Protein AF-A0A177NQN9-F1 (afdb_monomer_lite)

Radius of gyration: 17.13 Å; chains: 1; bounding box: 38×32×43 Å

InterPro domains:
  IPR011518 Transposase, Rhodopirellula-type [PF07592] (2-87)

pLDDT: mean 90.25, std 11.2, range [35.62, 98.38]

Foldseek 3Di:
DPLDDCDPQCNPVDPVNVVVVVVVCVVPVDDDDDDDDDPPCNVVRPVVVVVVQLVVLCPPPDPPDPVSNQVSQQCRADPNRGDDDDDDDPPPDD

Secondary structure (DSSP, 8-state):
--S---STTT-TT-HHHHHHHHHHHHHHT--PPP-PPPTT-GGGSHHHHHHHHHHHHHTT----SHHHHHHHHHT-EETTEEPP--PPPP----

Organism: NCBI:txid980561

Structure (mmCIF, N/CA/C/O backbone):
data_AF-A0A177NQN9-F1
#
_entry.id   AF-A0A177NQN9-F1
#
loop_
_atom_site.group_PDB
_atom_site.id
_atom_site.type_symbol
_atom_site.label_atom_id
_atom_site.label_alt_id
_atom_site.label_comp_id
_atom_site.label_asym_id
_atom_site.label_entity_id
_atom_site.label_seq_id
_atom_site.pdbx_PDB_ins_code
_atom_site.Cartn_x
_atom_site.Cartn_y
_atom_site.Cartn_z
_atom_site.occupancy
_atom_site.B_iso_or_equiv
_atom_site.auth_seq_id
_atom_site.auth_comp_id
_atom_site.auth_asym_id
_atom_site.auth_atom_id
_atom_site.pdbx_PDB_model_num
ATOM 1 N N . MET A 1 1 ? 4.153 -3.024 -15.198 1.00 83.00 1 MET A N 1
ATOM 2 C CA . MET A 1 1 ? 4.007 -2.484 -13.839 1.00 83.00 1 MET A CA 1
ATOM 3 C C . MET A 1 1 ? 3.761 -0.994 -13.942 1.00 83.00 1 MET A C 1
ATOM 5 O O . MET A 1 1 ? 4.587 -0.283 -14.505 1.00 83.00 1 MET A O 1
ATOM 9 N N . ILE A 1 2 ? 2.599 -0.562 -13.460 1.00 88.06 2 ILE A N 1
ATOM 10 C CA . ILE A 1 2 ? 2.177 0.839 -13.393 1.00 88.06 2 ILE A CA 1
ATOM 11 C C . ILE A 1 2 ? 1.842 1.167 -11.936 1.00 88.06 2 ILE A C 1
ATOM 13 O O . ILE A 1 2 ? 1.477 0.273 -11.177 1.00 88.06 2 ILE A O 1
ATOM 17 N N . ASN A 1 3 ? 1.962 2.438 -11.557 1.00 88.62 3 ASN A N 1
ATOM 18 C CA . ASN A 1 3 ? 1.677 2.957 -10.206 1.00 88.62 3 ASN A CA 1
ATOM 19 C C . ASN A 1 3 ? 2.524 2.332 -9.081 1.00 88.62 3 ASN A C 1
ATOM 21 O O . ASN A 1 3 ? 2.146 2.386 -7.913 1.00 88.62 3 ASN A O 1
ATOM 25 N N . SER A 1 4 ? 3.682 1.765 -9.418 1.00 87.38 4 SER A N 1
ATOM 26 C CA . SER A 1 4 ? 4.682 1.353 -8.433 1.00 87.38 4 SER A CA 1
ATOM 27 C C . SER A 1 4 ? 5.432 2.569 -7.892 1.00 87.38 4 SER A C 1
ATOM 29 O O . SER A 1 4 ? 5.656 3.549 -8.606 1.00 87.38 4 SER A O 1
ATOM 31 N N . ALA A 1 5 ? 5.845 2.495 -6.628 1.00 86.31 5 ALA A N 1
ATOM 32 C CA . ALA A 1 5 ? 6.794 3.450 -6.074 1.00 86.31 5 ALA A CA 1
ATOM 33 C C . ALA A 1 5 ? 8.167 3.306 -6.757 1.00 86.31 5 ALA A C 1
ATOM 35 O O . ALA A 1 5 ? 8.461 2.295 -7.391 1.00 86.31 5 ALA A O 1
ATOM 36 N N . ASN A 1 6 ? 9.014 4.322 -6.604 1.00 88.50 6 ASN A N 1
ATOM 37 C CA . ASN A 1 6 ? 10.400 4.318 -7.082 1.00 88.50 6 ASN A CA 1
ATOM 38 C C . ASN A 1 6 ? 11.366 4.622 -5.921 1.00 88.50 6 ASN A C 1
ATOM 40 O O . ASN A 1 6 ? 12.347 5.345 -6.085 1.00 88.50 6 ASN A O 1
ATOM 44 N N . GLY A 1 7 ? 11.026 4.135 -4.722 1.00 88.00 7 GLY A N 1
ATOM 45 C CA . GLY A 1 7 ? 11.850 4.275 -3.522 1.00 88.00 7 GLY A CA 1
ATOM 46 C C . GLY A 1 7 ? 13.111 3.402 -3.581 1.00 88.00 7 GLY A C 1
ATOM 47 O O . GLY A 1 7 ? 13.263 2.614 -4.515 1.00 88.00 7 GLY A O 1
ATOM 48 N N . PRO A 1 8 ? 14.012 3.500 -2.588 1.00 90.88 8 PRO A N 1
ATOM 49 C CA . PRO A 1 8 ? 15.312 2.824 -2.608 1.00 90.88 8 PRO A CA 1
ATOM 50 C C . PRO A 1 8 ? 15.250 1.317 -2.892 1.00 90.88 8 PRO A C 1
ATOM 52 O O . PRO A 1 8 ? 16.112 0.806 -3.606 1.00 90.88 8 PRO A O 1
ATOM 55 N N . GLU A 1 9 ? 14.214 0.631 -2.395 1.00 90.56 9 GLU A N 1
ATOM 56 C CA . GLU A 1 9 ? 14.046 -0.823 -2.538 1.00 90.56 9 GLU A CA 1
ATOM 57 C C . GLU A 1 9 ? 13.399 -1.272 -3.853 1.00 90.56 9 GLU A C 1
ATOM 59 O O . GLU A 1 9 ? 13.604 -2.404 -4.279 1.00 90.56 9 GLU A O 1
ATOM 64 N N . CYS A 1 10 ? 12.659 -0.395 -4.531 1.00 89.31 10 CYS A N 1
ATOM 65 C CA . CYS A 1 10 ? 11.951 -0.705 -5.779 1.00 89.31 10 CYS A CA 1
ATOM 66 C C . CYS A 1 10 ? 12.371 0.202 -6.943 1.00 89.31 10 CYS A C 1
ATOM 68 O O . CYS A 1 10 ? 11.644 0.378 -7.922 1.00 89.31 10 CYS A O 1
ATOM 70 N N . SER A 1 11 ? 13.557 0.803 -6.833 1.00 89.94 11 SER A N 1
ATOM 71 C CA . SER A 1 11 ? 14.059 1.730 -7.835 1.00 89.94 11 SER A CA 1
ATOM 72 C C . SER A 1 11 ? 14.536 1.014 -9.092 1.00 89.94 11 SER A C 1
ATOM 74 O O . SER A 1 11 ? 15.199 -0.019 -9.015 1.00 89.94 11 SER A O 1
ATOM 76 N N . GLY A 1 12 ? 14.345 1.642 -10.256 1.00 89.00 12 GLY A N 1
ATOM 77 C CA . GLY A 1 12 ? 14.995 1.224 -11.506 1.00 89.00 12 GLY A CA 1
ATOM 78 C C . GLY A 1 12 ? 16.527 1.245 -11.471 1.00 89.00 12 GLY A C 1
ATOM 79 O O . GLY A 1 12 ? 17.168 0.729 -12.376 1.00 89.00 12 GLY A O 1
ATOM 80 N N . ARG A 1 13 ? 17.133 1.823 -10.429 1.00 90.62 13 ARG A N 1
ATOM 81 C CA . ARG A 1 13 ? 18.586 1.787 -10.205 1.00 90.62 13 ARG A CA 1
ATOM 82 C C . ARG A 1 13 ? 19.031 0.630 -9.304 1.00 90.62 13 ARG A C 1
ATOM 84 O O . ARG A 1 13 ? 20.230 0.415 -9.162 1.00 90.62 13 ARG A O 1
ATOM 91 N N . ARG A 1 14 ? 18.104 -0.097 -8.669 1.00 94.38 14 ARG A N 1
ATOM 92 C CA . ARG A 1 14 ? 18.421 -1.207 -7.763 1.00 94.38 14 ARG A CA 1
ATOM 93 C C . ARG A 1 14 ? 18.450 -2.522 -8.537 1.00 94.38 14 ARG A C 1
ATOM 95 O O . ARG A 1 14 ? 17.411 -3.068 -8.895 1.00 94.38 14 ARG A O 1
ATOM 102 N N . THR A 1 15 ? 19.645 -3.072 -8.734 1.00 95.62 15 THR A N 1
ATOM 103 C CA . THR A 1 15 ? 19.855 -4.303 -9.514 1.00 95.62 15 THR A CA 1
ATOM 104 C C . THR A 1 15 ? 19.063 -5.490 -8.973 1.00 95.62 15 THR A C 1
ATOM 106 O O . THR A 1 15 ? 18.415 -6.184 -9.747 1.00 95.62 15 THR A O 1
ATOM 109 N N . GLN A 1 16 ? 19.030 -5.694 -7.651 1.00 95.44 16 GLN A N 1
ATOM 110 C CA . GLN A 1 16 ? 18.236 -6.778 -7.057 1.00 95.44 16 GLN A CA 1
ATOM 111 C C . GLN A 1 16 ? 16.732 -6.626 -7.335 1.00 95.44 16 GLN A C 1
ATOM 113 O O . GLN A 1 16 ? 16.025 -7.619 -7.492 1.00 95.44 16 GLN A O 1
ATOM 118 N N . TYR A 1 17 ? 16.220 -5.392 -7.386 1.00 93.75 17 TYR A N 1
ATOM 119 C CA . TYR A 1 17 ? 14.823 -5.148 -7.735 1.00 93.75 17 TYR A CA 1
ATOM 120 C C . TYR A 1 17 ? 14.557 -5.493 -9.195 1.00 93.75 17 TYR A C 1
ATOM 122 O O . TYR A 1 17 ? 13.543 -6.117 -9.455 1.00 93.75 17 TYR A O 1
ATOM 130 N N . LEU A 1 18 ? 15.456 -5.143 -10.121 1.00 94.75 18 LEU A N 1
ATOM 131 C CA . LEU A 1 18 ? 15.317 -5.463 -11.546 1.00 94.75 18 LEU A CA 1
ATOM 132 C C . LEU A 1 18 ? 15.546 -6.945 -11.872 1.00 94.75 18 LEU A C 1
ATOM 134 O O . LEU A 1 18 ? 14.923 -7.463 -12.793 1.00 94.75 18 LEU A O 1
ATOM 138 N N . HIS A 1 19 ? 16.391 -7.639 -11.111 1.00 96.56 19 HIS A N 1
ATOM 139 C CA . HIS A 1 19 ? 16.662 -9.063 -11.311 1.00 96.56 19 HIS A CA 1
ATOM 140 C C . HIS A 1 19 ? 15.400 -9.919 -11.132 1.00 96.56 19 HIS A C 1
ATOM 142 O O . HIS A 1 19 ? 15.107 -10.778 -11.955 1.00 96.56 19 HIS A O 1
ATOM 148 N N . ARG A 1 20 ? 14.611 -9.654 -10.085 1.00 95.44 20 ARG A N 1
ATOM 149 C CA . ARG A 1 20 ? 13.389 -10.412 -9.757 1.00 95.44 20 ARG A CA 1
ATOM 150 C C . ARG A 1 20 ? 12.324 -10.421 -10.880 1.00 95.44 20 ARG A C 1
ATOM 152 O O . ARG A 1 20 ? 11.845 -11.501 -11.211 1.00 95.44 20 ARG A O 1
ATOM 159 N N . PRO A 1 21 ? 11.923 -9.285 -11.493 1.00 94.75 21 PRO A N 1
ATOM 160 C CA . PRO A 1 21 ? 10.993 -9.275 -12.615 1.00 94.75 21 PRO A CA 1
ATOM 161 C C . PRO A 1 21 ? 11.602 -9.865 -13.888 1.00 94.75 21 PRO A C 1
ATOM 163 O O . PRO A 1 21 ? 10.854 -10.467 -14.646 1.00 94.75 21 PRO A O 1
ATOM 166 N N . VAL A 1 22 ? 12.915 -9.745 -14.124 1.00 96.56 22 VAL A N 1
ATOM 167 C CA . VAL A 1 22 ? 13.570 -10.437 -15.253 1.00 96.56 22 VAL A CA 1
ATOM 168 C C . VAL A 1 22 ? 13.458 -11.949 -15.080 1.00 96.56 22 VAL A C 1
ATOM 170 O O . VAL A 1 22 ? 12.907 -12.619 -15.942 1.00 96.56 22 VAL A O 1
ATOM 173 N N . GLU A 1 23 ? 13.852 -12.473 -13.921 1.00 98.00 23 GLU A N 1
ATOM 174 C CA . GLU A 1 23 ? 13.736 -13.900 -13.614 1.00 98.00 23 GLU A CA 1
ATOM 175 C C . GLU A 1 23 ? 12.279 -14.392 -13.710 1.00 98.00 23 GLU A C 1
ATOM 177 O O . GLU A 1 23 ? 12.005 -15.483 -14.210 1.00 98.00 23 GLU A O 1
ATOM 182 N N . PHE A 1 24 ? 11.317 -13.583 -13.258 1.00 97.06 24 PHE A N 1
ATOM 183 C CA . PHE A 1 24 ? 9.895 -13.888 -13.410 1.00 97.06 24 PHE A CA 1
ATOM 184 C C . PHE A 1 24 ? 9.453 -13.900 -14.882 1.00 97.06 24 PHE A C 1
ATOM 186 O O . PHE A 1 24 ? 8.700 -14.789 -15.281 1.00 97.06 24 PHE A O 1
ATOM 193 N N . ALA A 1 25 ? 9.910 -12.942 -15.693 1.00 97.81 25 ALA A N 1
ATOM 194 C CA . ALA A 1 25 ? 9.630 -12.891 -17.126 1.00 97.81 25 ALA A CA 1
ATOM 195 C C . ALA A 1 25 ? 10.188 -14.129 -17.840 1.00 97.81 25 ALA A C 1
ATOM 197 O O . ALA A 1 25 ? 9.454 -14.769 -18.588 1.00 97.81 25 ALA A O 1
ATOM 198 N N . ASP A 1 26 ? 11.424 -14.525 -17.532 1.00 98.12 26 ASP A N 1
ATOM 199 C CA . ASP A 1 26 ? 12.075 -15.703 -18.114 1.00 98.12 26 ASP A CA 1
ATOM 200 C C . ASP A 1 26 ? 11.319 -16.996 -17.776 1.00 98.12 26 ASP A C 1
ATOM 202 O O . ASP A 1 26 ? 11.078 -17.830 -18.647 1.00 98.12 26 ASP A O 1
ATOM 206 N N . LYS A 1 27 ? 10.878 -17.149 -16.520 1.00 98.38 27 LYS A N 1
ATOM 207 C CA . LYS A 1 27 ? 10.124 -18.334 -16.072 1.00 98.38 27 LYS A CA 1
ATOM 208 C C . LYS A 1 27 ? 8.726 -18.433 -16.677 1.00 98.38 27 LYS A C 1
ATOM 210 O O . LYS A 1 27 ? 8.206 -19.534 -16.826 1.00 98.38 27 LYS A O 1
ATOM 215 N N . THR A 1 28 ? 8.088 -17.299 -16.956 1.00 98.12 28 THR A N 1
ATOM 216 C CA . THR A 1 28 ? 6.675 -17.251 -17.372 1.00 98.12 28 THR A CA 1
ATOM 217 C C . THR A 1 28 ? 6.483 -16.979 -18.861 1.00 98.12 28 THR A C 1
ATOM 219 O O . THR A 1 28 ? 5.378 -17.148 -19.371 1.00 98.12 28 THR A O 1
ATOM 222 N N . GLY A 1 29 ? 7.527 -16.527 -19.561 1.00 97.88 29 GLY A N 1
ATOM 223 C CA . GLY A 1 29 ? 7.443 -16.022 -20.932 1.00 97.88 29 GLY A CA 1
ATOM 224 C C . GLY A 1 29 ? 6.685 -14.693 -21.061 1.00 97.88 2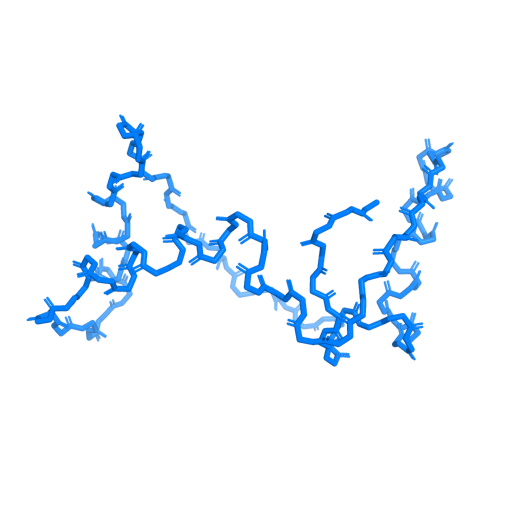9 GLY A C 1
ATOM 225 O O . GLY A 1 29 ? 6.372 -14.271 -22.175 1.00 97.88 29 GLY A O 1
ATOM 226 N N . LEU A 1 30 ? 6.347 -14.028 -19.948 1.00 97.56 30 LEU A N 1
ATOM 227 C CA . LEU A 1 30 ? 5.579 -12.783 -19.962 1.00 97.56 30 LEU A CA 1
ATOM 228 C C . LEU A 1 30 ? 6.467 -11.569 -20.240 1.00 97.56 30 LEU A C 1
ATOM 230 O O . LEU A 1 30 ? 7.539 -11.403 -19.665 1.00 97.56 30 LEU A O 1
ATOM 234 N N . ILE A 1 31 ? 5.955 -10.635 -21.042 1.00 97.25 31 ILE A N 1
ATOM 235 C CA . ILE A 1 31 ? 6.612 -9.345 -21.270 1.00 97.25 31 ILE A CA 1
ATOM 236 C C . ILE A 1 31 ? 6.229 -8.373 -20.151 1.00 97.25 31 ILE A C 1
ATOM 238 O O . ILE A 1 31 ? 5.081 -7.930 -20.051 1.00 97.25 31 ILE A O 1
ATOM 242 N N . ILE A 1 32 ? 7.212 -7.968 -19.346 1.00 95.06 32 ILE A N 1
ATOM 243 C CA . ILE A 1 32 ? 7.028 -6.981 -18.278 1.00 95.06 32 ILE A CA 1
ATOM 244 C C . ILE A 1 32 ? 7.508 -5.611 -18.752 1.00 95.06 32 ILE A C 1
ATOM 246 O O . ILE A 1 32 ? 8.677 -5.411 -19.064 1.00 95.06 32 ILE A O 1
ATOM 250 N N . ARG A 1 33 ? 6.604 -4.627 -18.755 1.00 94.44 33 ARG A N 1
ATOM 251 C CA . ARG A 1 33 ? 6.932 -3.220 -19.034 1.00 94.44 33 ARG A CA 1
ATOM 252 C C . ARG A 1 33 ? 6.950 -2.421 -17.741 1.00 94.44 33 ARG A C 1
ATOM 254 O O . ARG A 1 33 ? 5.926 -2.365 -17.060 1.00 94.44 33 ARG A O 1
ATOM 261 N N . LEU A 1 34 ? 8.077 -1.808 -17.396 1.00 91.50 34 LEU A N 1
ATOM 262 C CA . LEU A 1 34 ? 8.192 -0.908 -16.245 1.00 91.50 34 LEU A CA 1
ATOM 263 C C . LEU A 1 34 ? 7.916 0.530 -16.695 1.00 91.50 34 LEU A C 1
ATOM 265 O O . LEU A 1 34 ? 8.547 1.011 -17.632 1.00 91.50 34 LEU A O 1
ATOM 269 N N . VAL A 1 35 ? 6.968 1.205 -16.043 1.00 91.00 35 VAL A N 1
ATOM 270 C CA . VAL A 1 35 ? 6.623 2.604 -16.335 1.00 91.00 35 VAL A CA 1
ATOM 271 C C . VAL A 1 35 ? 7.012 3.465 -15.140 1.00 91.00 35 VAL A C 1
ATOM 273 O O . VAL A 1 35 ? 6.496 3.265 -14.040 1.00 91.00 35 VAL A O 1
ATOM 276 N N . TYR A 1 36 ? 7.917 4.421 -15.360 1.00 87.19 36 TYR A N 1
ATOM 277 C CA . TYR A 1 36 ? 8.388 5.344 -14.329 1.00 87.19 36 TYR A CA 1
ATOM 278 C C . TYR A 1 36 ? 7.656 6.676 -14.418 1.00 87.19 36 TYR A C 1
ATOM 280 O O . TYR A 1 36 ? 7.615 7.307 -15.473 1.00 87.19 36 TYR A O 1
ATOM 288 N N . TYR A 1 37 ? 7.125 7.121 -13.283 1.00 87.62 37 TYR A N 1
ATOM 289 C CA . TYR A 1 37 ? 6.629 8.482 -13.133 1.00 87.62 37 TYR A CA 1
ATOM 290 C C . TYR A 1 37 ? 7.747 9.415 -12.649 1.00 87.62 37 TYR A C 1
ATOM 292 O O . TYR A 1 37 ? 8.674 8.954 -11.971 1.00 87.62 37 TYR A O 1
ATOM 300 N N . PRO A 1 38 ? 7.667 10.724 -12.952 1.00 88.19 38 PRO A N 1
ATOM 301 C CA . PRO A 1 38 ? 8.575 11.717 -12.391 1.00 88.19 38 PRO A CA 1
ATOM 302 C C . PRO A 1 38 ? 8.596 11.700 -10.850 1.00 88.19 38 PRO A C 1
ATOM 304 O O . PRO A 1 38 ? 7.659 11.205 -10.216 1.00 88.19 38 PRO A O 1
ATOM 307 N N . PRO A 1 39 ? 9.634 12.272 -10.214 1.00 86.31 39 PRO A N 1
ATOM 308 C CA . PRO A 1 39 ? 9.659 12.460 -8.766 1.00 86.31 39 PRO A CA 1
ATOM 309 C C . PRO A 1 39 ? 8.399 13.171 -8.240 1.00 86.31 39 PRO A C 1
ATOM 311 O O . PRO A 1 39 ? 7.790 13.978 -8.941 1.00 86.31 39 PRO A O 1
ATOM 314 N N . TYR A 1 40 ? 8.019 12.885 -6.989 1.00 84.81 40 TYR A N 1
ATOM 315 C CA . TYR A 1 40 ? 6.859 13.484 -6.300 1.00 84.81 40 TYR A CA 1
ATOM 316 C C . TYR A 1 40 ? 5.484 13.201 -6.939 1.00 84.81 40 TYR A C 1
ATOM 318 O O . TYR A 1 40 ? 4.523 13.948 -6.741 1.00 84.81 40 TYR A O 1
ATOM 326 N N . HIS A 1 41 ? 5.361 12.095 -7.678 1.00 88.06 41 HIS A N 1
ATOM 327 C CA . HIS A 1 41 ? 4.110 11.702 -8.333 1.00 88.06 41 HIS A CA 1
ATOM 328 C C . HIS A 1 41 ? 3.214 10.772 -7.493 1.00 88.06 41 HIS A C 1
ATOM 330 O O . HIS A 1 41 ? 2.088 10.483 -7.895 1.00 88.06 41 HIS A O 1
ATOM 336 N N . SER A 1 42 ? 3.671 10.319 -6.318 1.00 84.94 42 SER A N 1
ATOM 337 C CA . SER A 1 42 ? 2.928 9.370 -5.472 1.00 84.94 42 SER A CA 1
ATOM 338 C C . SER A 1 42 ? 1.535 9.871 -5.093 1.00 84.94 42 SER A C 1
ATOM 340 O O . SER A 1 42 ? 0.602 9.082 -5.115 1.00 84.94 42 SER A O 1
ATOM 342 N N . LYS A 1 43 ? 1.348 11.183 -4.882 1.00 86.50 43 LYS A N 1
ATOM 343 C CA . LYS A 1 43 ? 0.044 11.794 -4.544 1.00 86.50 43 LYS A CA 1
ATOM 344 C C . LYS A 1 43 ? -1.089 11.502 -5.540 1.00 86.50 43 LYS A C 1
ATOM 346 O O . LYS A 1 43 ? -2.260 11.652 -5.197 1.00 86.50 43 LYS A O 1
ATOM 351 N N . TYR A 1 44 ? -0.758 11.132 -6.778 1.00 88.50 44 TYR A N 1
ATOM 352 C CA . TYR A 1 44 ? -1.741 10.768 -7.800 1.00 88.50 44 TYR A CA 1
ATOM 353 C C . TYR A 1 44 ? -2.080 9.274 -7.797 1.00 88.50 44 TYR A C 1
ATOM 355 O O . TYR A 1 44 ? -3.068 8.871 -8.412 1.00 88.50 44 TYR A O 1
ATOM 363 N N . ASN A 1 45 ? -1.308 8.447 -7.090 1.00 91.50 45 ASN A N 1
ATOM 364 C CA . ASN A 1 45 ? -1.602 7.036 -6.933 1.00 91.50 45 ASN A CA 1
ATOM 365 C C . ASN A 1 45 ? -2.860 6.866 -6.074 1.00 91.50 45 ASN A C 1
ATOM 367 O O . ASN A 1 45 ? -2.961 7.380 -4.961 1.00 91.50 45 ASN A O 1
ATO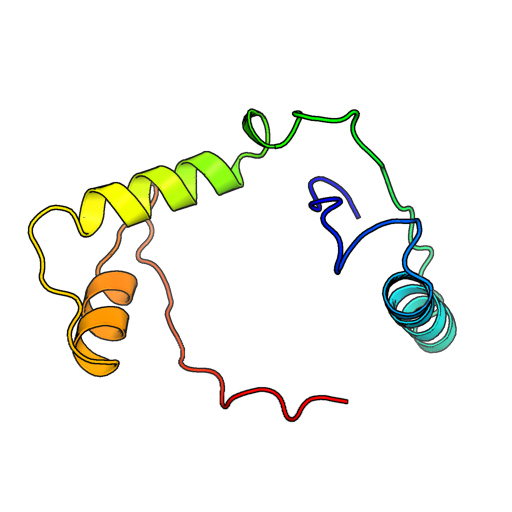M 371 N N . ALA A 1 46 ? -3.844 6.132 -6.593 1.00 91.75 46 ALA A N 1
ATOM 372 C CA . ALA A 1 46 ? -5.115 5.930 -5.909 1.00 91.75 46 ALA A CA 1
ATOM 373 C C . ALA A 1 46 ? -4.947 5.250 -4.540 1.00 91.75 46 ALA A C 1
ATOM 375 O O . ALA A 1 46 ? -5.771 5.484 -3.653 1.00 91.75 46 ALA A O 1
ATOM 376 N N . ILE A 1 47 ? -3.880 4.459 -4.361 1.00 92.62 47 ILE A N 1
ATOM 377 C CA . ILE A 1 47 ? -3.584 3.780 -3.097 1.00 92.62 47 ILE A CA 1
ATOM 378 C C . ILE A 1 47 ? -3.321 4.762 -1.947 1.00 92.62 47 ILE A C 1
ATOM 380 O O . ILE A 1 47 ? -3.708 4.478 -0.821 1.00 92.62 47 ILE A O 1
ATOM 384 N N . GLU A 1 48 ? -2.782 5.956 -2.217 1.00 94.25 48 GLU A N 1
ATOM 385 C CA . GLU A 1 48 ? -2.537 6.958 -1.168 1.00 94.25 48 GLU A CA 1
ATOM 386 C C . GLU A 1 48 ? -3.838 7.381 -0.474 1.00 94.25 48 GLU A C 1
ATOM 388 O O . GLU A 1 48 ? -3.856 7.676 0.717 1.00 94.25 48 GLU A O 1
ATOM 393 N N . ARG A 1 49 ? -4.969 7.355 -1.194 1.00 94.94 49 ARG A N 1
ATOM 394 C CA . ARG A 1 49 ? -6.283 7.662 -0.609 1.00 94.94 49 ARG A CA 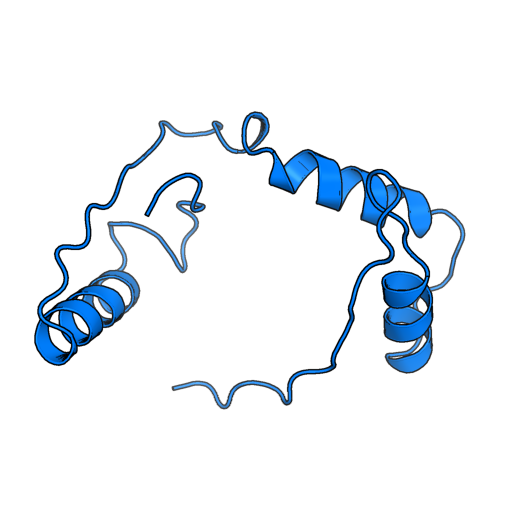1
ATOM 395 C C . ARG A 1 49 ? -6.736 6.564 0.347 1.00 94.94 49 ARG A C 1
ATOM 397 O O . ARG A 1 49 ? -7.335 6.877 1.372 1.00 94.94 49 ARG A O 1
ATOM 404 N N . PHE A 1 50 ? -6.465 5.304 -0.001 1.00 94.94 50 PHE A N 1
ATOM 405 C CA . PHE A 1 50 ? -6.743 4.165 0.870 1.00 94.94 50 PHE A CA 1
ATOM 406 C C . PHE A 1 50 ? -5.9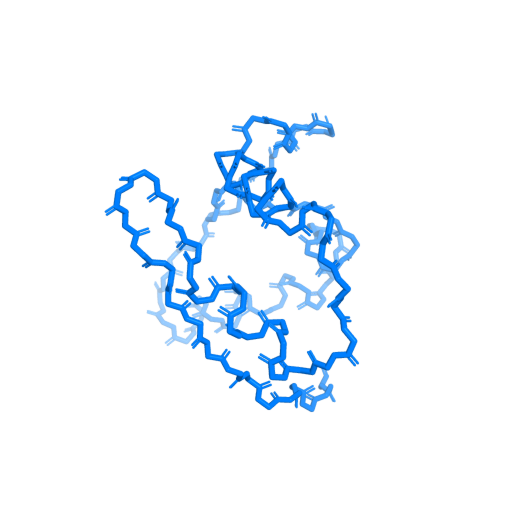36 4.294 2.163 1.00 94.94 50 PHE A C 1
ATOM 408 O O . PHE A 1 50 ? -6.519 4.228 3.243 1.00 94.94 50 PHE A O 1
ATOM 415 N N . TRP A 1 51 ? -4.632 4.571 2.050 1.00 93.88 51 TRP A N 1
ATOM 416 C CA . TRP A 1 51 ? -3.755 4.751 3.207 1.00 93.88 51 TRP A CA 1
ATOM 417 C C . TRP A 1 51 ? -4.173 5.924 4.088 1.00 93.88 51 TRP A C 1
ATOM 419 O O . TRP A 1 51 ? -4.309 5.738 5.292 1.00 93.88 51 TRP A O 1
ATOM 429 N N . ALA A 1 52 ? -4.496 7.080 3.505 1.00 94.75 52 ALA A N 1
ATOM 430 C CA . ALA A 1 52 ? -5.004 8.223 4.263 1.00 94.75 52 ALA A CA 1
ATOM 431 C C . ALA A 1 52 ? -6.326 7.907 4.993 1.00 94.75 52 ALA A C 1
ATOM 433 O O . ALA A 1 52 ? -6.560 8.360 6.114 1.00 94.75 52 ALA A O 1
ATOM 434 N N . GLY A 1 53 ? -7.209 7.117 4.370 1.00 95.25 53 GLY A N 1
ATOM 435 C CA . GLY A 1 53 ? -8.436 6.643 5.009 1.00 95.25 53 GLY A CA 1
ATOM 436 C C . GLY A 1 53 ? -8.161 5.695 6.178 1.00 95.25 53 GLY A C 1
ATOM 437 O O . GLY A 1 53 ? -8.771 5.845 7.238 1.00 95.25 53 GLY A O 1
ATOM 438 N N . LEU A 1 54 ? -7.232 4.754 5.996 1.00 94.88 54 LEU A N 1
ATOM 439 C CA . LEU A 1 54 ? -6.830 3.799 7.025 1.00 94.88 54 LEU A CA 1
ATOM 440 C C . LEU A 1 54 ? -6.175 4.512 8.214 1.00 94.88 54 LEU A C 1
ATOM 442 O O . LEU A 1 54 ? -6.590 4.291 9.349 1.00 94.88 54 LEU A O 1
ATOM 446 N N . GLU A 1 55 ? -5.240 5.427 7.956 1.00 93.75 5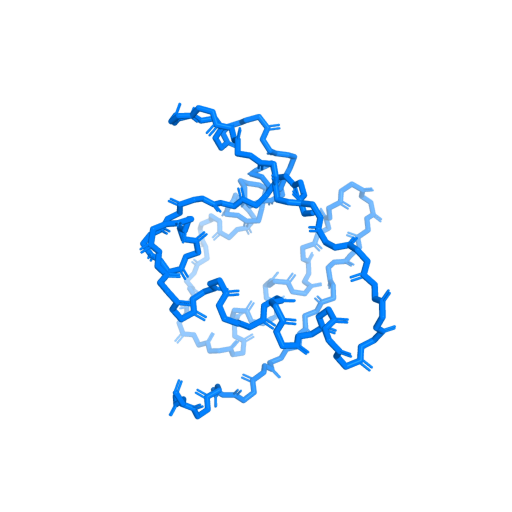5 GLU A N 1
ATOM 447 C CA . GLU A 1 55 ? -4.595 6.271 8.968 1.00 93.75 55 GLU A CA 1
ATOM 448 C C . GLU A 1 55 ? -5.643 7.037 9.787 1.00 93.75 55 GLU A C 1
ATOM 450 O O . GLU A 1 55 ? -5.669 6.968 11.017 1.00 93.75 55 GLU A O 1
ATOM 455 N N . LYS A 1 56 ? -6.601 7.683 9.110 1.00 94.19 56 LYS A N 1
ATOM 456 C CA . LYS A 1 56 ? -7.695 8.395 9.778 1.00 94.19 56 LYS A CA 1
ATOM 457 C C . LYS A 1 56 ? -8.588 7.468 10.611 1.00 94.19 56 LYS A C 1
ATOM 459 O O . LYS A 1 56 ? -9.122 7.906 11.626 1.00 94.19 56 LYS A O 1
ATOM 464 N N . SER A 1 57 ? -8.761 6.205 10.222 1.00 92.25 57 SER A N 1
ATOM 465 C CA . SER A 1 57 ? -9.570 5.234 10.979 1.00 92.25 57 SER A CA 1
ATOM 466 C C . SER A 1 57 ? -8.947 4.824 12.323 1.00 92.25 57 SER A C 1
ATOM 468 O O . SER A 1 57 ? -9.640 4.322 13.217 1.00 92.25 57 SER A O 1
ATOM 470 N N . TRP A 1 58 ? -7.640 5.038 12.475 1.00 91.50 58 TRP A N 1
ATOM 471 C CA . TRP A 1 58 ? -6.894 4.734 13.694 1.00 91.50 58 TRP A CA 1
ATOM 472 C C . TRP A 1 58 ? -6.740 5.940 14.616 1.00 91.50 58 TRP A C 1
ATOM 474 O O . TRP A 1 58 ? -6.308 5.775 15.753 1.00 91.50 58 TRP A O 1
ATOM 484 N N . ASN A 1 59 ? -7.116 7.139 14.167 1.00 90.62 59 ASN A N 1
ATOM 485 C CA . ASN A 1 59 ? -6.954 8.353 14.957 1.00 90.62 59 ASN A CA 1
ATOM 486 C C . ASN A 1 59 ? -7.664 8.225 16.317 1.00 90.62 59 ASN A C 1
ATOM 488 O O . ASN A 1 59 ? -8.862 7.946 16.379 1.00 90.62 59 ASN A O 1
ATOM 492 N N . GLY A 1 60 ? -6.905 8.421 17.398 1.00 87.81 60 GLY A N 1
ATOM 493 C CA . GLY A 1 60 ? -7.378 8.283 18.780 1.00 87.81 60 GLY A CA 1
ATOM 494 C C . GLY A 1 60 ? -7.310 6.869 19.370 1.00 87.81 60 GLY A C 1
ATOM 495 O O . GLY A 1 60 ? -7.708 6.688 20.517 1.00 87.81 60 GLY A O 1
ATOM 496 N N . TYR A 1 61 ? -6.796 5.879 18.636 1.00 90.06 61 TYR A N 1
ATOM 497 C CA . TYR A 1 61 ? -6.566 4.528 19.149 1.00 90.06 61 TYR A CA 1
ATOM 498 C C . TYR A 1 61 ? -5.092 4.310 19.470 1.00 90.06 61 TYR A C 1
ATOM 500 O O . TYR A 1 61 ? -4.211 4.686 18.697 1.00 90.06 61 TYR A O 1
ATOM 508 N N . LEU A 1 62 ? -4.830 3.651 20.596 1.00 94.06 62 LEU A N 1
ATOM 509 C CA . LEU A 1 62 ? -3.507 3.133 20.904 1.00 94.06 62 LEU A CA 1
ATOM 510 C C . LEU A 1 62 ? -3.319 1.803 20.162 1.00 94.06 62 LEU A C 1
ATOM 512 O O . LEU A 1 62 ? -4.092 0.870 20.355 1.00 94.06 62 LEU A O 1
ATOM 516 N N . LEU A 1 63 ? -2.319 1.738 19.285 1.00 93.88 63 LEU A N 1
ATOM 517 C CA . LEU A 1 63 ? -1.946 0.537 18.533 1.00 93.88 63 LEU A CA 1
ATOM 518 C C . LEU A 1 63 ? -0.787 -0.172 19.251 1.00 93.88 63 LEU A C 1
ATOM 520 O O . LEU A 1 63 ? 0.357 -0.111 18.813 1.00 93.88 63 LEU A O 1
ATOM 524 N N . ASP A 1 64 ? -1.082 -0.772 20.400 1.00 95.50 64 ASP A N 1
ATOM 525 C CA . ASP A 1 64 ? -0.104 -1.333 21.345 1.00 95.50 64 ASP A CA 1
ATOM 526 C C . ASP A 1 64 ? 0.223 -2.817 21.142 1.00 95.50 64 ASP A C 1
ATOM 528 O O . ASP A 1 64 ? 1.199 -3.313 21.704 1.00 95.50 64 ASP A O 1
ATOM 532 N N . SER A 1 65 ? -0.572 -3.533 20.351 1.00 95.00 65 SER A N 1
ATOM 533 C CA . SER A 1 65 ? -0.373 -4.956 20.094 1.00 95.00 65 S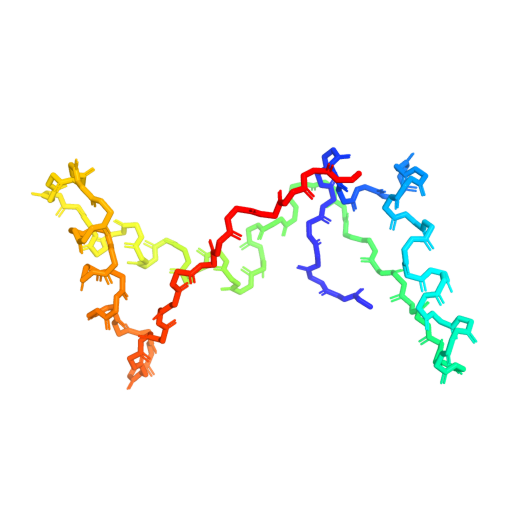ER A CA 1
ATOM 534 C C . SER A 1 65 ? -0.693 -5.331 18.650 1.00 95.00 65 SER A C 1
ATOM 536 O O . SER A 1 65 ? -1.469 -4.658 17.965 1.00 95.00 65 SER A O 1
ATOM 538 N N . GLU A 1 66 ? -0.108 -6.438 18.192 1.00 93.44 66 GLU A N 1
ATOM 539 C CA . GLU A 1 66 ? -0.398 -7.029 16.882 1.00 93.44 66 GLU A CA 1
ATOM 540 C C . GLU A 1 66 ? -1.893 -7.335 16.726 1.00 93.44 66 GLU A C 1
ATOM 542 O O . GLU A 1 66 ? -2.498 -6.976 15.716 1.00 93.44 66 GLU A O 1
ATOM 547 N N . GLU A 1 67 ? -2.514 -7.917 17.757 1.00 93.69 67 GLU A N 1
ATOM 548 C CA . GLU A 1 67 ? -3.951 -8.194 17.777 1.00 93.69 67 GLU A CA 1
ATOM 549 C C . GLU A 1 67 ? -4.766 -6.905 17.621 1.00 93.69 67 GLU A C 1
ATOM 551 O O . GLU A 1 67 ? -5.690 -6.853 16.801 1.00 93.69 67 GLU A O 1
ATOM 556 N N . THR A 1 68 ? -4.400 -5.844 18.353 1.00 93.94 68 THR A N 1
ATOM 557 C CA . THR A 1 68 ? -5.046 -4.534 18.233 1.00 93.94 68 THR A CA 1
ATOM 558 C C . THR A 1 68 ? -4.947 -4.044 16.788 1.00 93.94 68 THR A C 1
ATOM 560 O O . THR A 1 68 ? -5.971 -3.740 16.177 1.00 93.94 68 THR A O 1
ATOM 563 N N . VAL A 1 69 ? -3.752 -4.024 16.192 1.00 94.19 69 VAL A N 1
ATOM 564 C CA . VAL A 1 69 ? -3.544 -3.557 14.810 1.00 94.19 69 VAL A CA 1
ATOM 565 C C . VAL A 1 69 ? -4.374 -4.366 13.812 1.00 94.19 69 VAL A C 1
ATOM 567 O O . VAL A 1 69 ? -5.095 -3.785 13.000 1.00 94.19 69 VAL A O 1
ATOM 570 N N . LEU A 1 70 ? -4.340 -5.695 13.903 1.00 94.50 70 LEU A N 1
ATOM 571 C CA . LEU A 1 70 ? -5.094 -6.595 13.030 1.00 94.50 70 LEU A CA 1
ATOM 572 C C . LEU A 1 70 ? -6.598 -6.385 13.119 1.00 94.50 70 LEU A C 1
ATOM 574 O O . LEU A 1 70 ? -7.291 -6.282 12.101 1.00 94.50 70 LEU A O 1
ATOM 578 N N . LYS A 1 71 ? -7.120 -6.293 14.341 1.00 92.94 71 LYS A N 1
ATOM 579 C CA . LYS A 1 71 ? -8.541 -6.069 14.586 1.00 92.94 71 LYS A CA 1
ATOM 580 C C . LYS A 1 71 ? -8.974 -4.692 14.091 1.00 92.94 71 LYS A C 1
ATOM 582 O O . LYS A 1 71 ? -10.064 -4.547 13.544 1.00 92.94 71 LYS A O 1
ATOM 587 N N . ARG A 1 72 ? -8.140 -3.662 14.243 1.00 93.38 72 ARG A N 1
ATOM 588 C CA . ARG A 1 72 ? -8.438 -2.319 13.720 1.00 93.38 72 ARG A CA 1
ATOM 589 C C . ARG A 1 72 ? -8.414 -2.297 12.194 1.00 93.38 72 ARG A C 1
ATOM 591 O O . ARG A 1 72 ? -9.355 -1.794 11.589 1.00 93.38 72 ARG A O 1
ATOM 598 N N . ALA A 1 73 ? -7.386 -2.873 11.579 1.00 94.75 73 ALA A N 1
ATOM 599 C CA . ALA A 1 73 ? -7.248 -2.932 10.129 1.00 94.75 73 ALA A CA 1
ATOM 600 C C . ALA A 1 73 ? -8.383 -3.739 9.470 1.00 94.75 73 ALA A C 1
ATOM 602 O O . ALA A 1 73 ? -8.922 -3.303 8.460 1.00 94.75 73 ALA A O 1
ATOM 603 N N . SER A 1 74 ? -8.804 -4.866 10.055 1.00 95.06 74 SER A N 1
ATOM 604 C CA . SER A 1 74 ? -9.887 -5.711 9.512 1.00 95.06 74 SER A CA 1
ATOM 605 C C . SER A 1 74 ? -11.285 -5.100 9.630 1.00 95.06 74 SER A C 1
ATOM 607 O O . SER A 1 74 ? -12.180 -5.464 8.871 1.00 95.06 74 SER A O 1
ATOM 609 N N . ASN A 1 75 ? -11.489 -4.150 10.543 1.00 94.25 75 ASN A N 1
ATOM 610 C CA . ASN A 1 75 ? -12.742 -3.396 10.654 1.00 94.25 75 ASN A CA 1
ATOM 611 C C . ASN A 1 75 ? -12.793 -2.175 9.723 1.00 94.25 75 ASN A C 1
ATOM 613 O O . ASN A 1 75 ? -13.824 -1.505 9.642 1.00 94.25 75 ASN A O 1
ATOM 617 N N . PHE A 1 76 ? -11.699 -1.851 9.031 1.00 96.31 76 PHE A N 1
ATOM 618 C CA . PHE A 1 76 ? -11.678 -0.733 8.100 1.00 96.31 76 PHE A CA 1
ATOM 619 C C . PHE A 1 76 ? -12.546 -1.035 6.873 1.00 96.31 76 PHE A C 1
ATOM 621 O O . PHE A 1 76 ? -12.385 -2.064 6.219 1.00 96.31 76 PHE A O 1
ATOM 628 N N . ILE A 1 77 ? -13.455 -0.116 6.540 1.00 96.25 77 ILE A N 1
ATOM 629 C CA . ILE A 1 77 ? -14.297 -0.197 5.344 1.00 96.25 77 ILE A CA 1
ATOM 630 C C . ILE A 1 77 ? -13.825 0.860 4.354 1.00 96.25 77 ILE A C 1
ATOM 632 O O . ILE A 1 77 ? -13.934 2.063 4.596 1.00 96.25 77 ILE A O 1
ATOM 636 N N . TRP A 1 78 ? -13.347 0.410 3.200 1.00 96.44 78 TRP A N 1
ATOM 637 C CA . TRP A 1 78 ? -12.952 1.272 2.101 1.00 96.44 78 TRP A CA 1
ATOM 638 C C . TRP A 1 78 ? -13.986 1.220 0.983 1.00 96.44 78 TRP A C 1
ATOM 640 O O . TRP A 1 78 ? -14.204 0.175 0.377 1.00 96.44 78 TRP A O 1
ATOM 650 N N . LYS A 1 79 ? -14.622 2.360 0.683 1.00 95.00 79 LYS A N 1
ATOM 651 C CA . LYS A 1 79 ? -15.630 2.478 -0.392 1.00 95.00 79 LYS A CA 1
ATOM 652 C C . LYS A 1 79 ? -16.720 1.387 -0.336 1.00 95.00 79 LYS A C 1
ATOM 654 O O . LYS A 1 79 ? -17.118 0.855 -1.366 1.00 95.00 79 LYS A O 1
ATOM 659 N N . GLY A 1 80 ? -17.190 1.058 0.869 1.00 96.38 80 GLY A N 1
ATOM 660 C CA . GLY A 1 80 ? -18.228 0.044 1.094 1.00 96.38 80 GLY A CA 1
ATOM 661 C C . GLY A 1 80 ? -17.724 -1.403 1.149 1.00 96.38 80 GLY A C 1
ATOM 662 O O . GLY A 1 80 ? -18.529 -2.302 1.358 1.00 96.38 80 GLY A O 1
ATOM 663 N N . VAL A 1 81 ? -16.416 -1.636 1.004 1.00 96.31 81 VAL A N 1
ATOM 664 C CA . VAL A 1 81 ? -15.805 -2.969 1.083 1.00 96.31 81 VAL A CA 1
ATOM 665 C C . VAL A 1 81 ? -14.959 -3.072 2.345 1.00 96.31 81 VAL A C 1
ATOM 667 O O . VAL A 1 81 ? -14.087 -2.237 2.586 1.00 96.31 81 VAL A O 1
ATOM 670 N N . GLN A 1 82 ? -15.213 -4.097 3.155 1.00 96.25 82 GLN A N 1
ATOM 671 C CA . GLN A 1 82 ? -14.423 -4.374 4.350 1.00 96.25 82 GLN A CA 1
ATOM 672 C C . GLN A 1 82 ? -13.034 -4.906 3.972 1.00 96.25 82 GLN A C 1
ATOM 674 O O . GLN A 1 82 ? -12.905 -5.760 3.094 1.00 96.25 82 GLN A O 1
ATOM 679 N N . ALA A 1 83 ? -11.993 -4.390 4.624 1.00 95.69 83 ALA A N 1
ATOM 680 C CA . ALA A 1 83 ? -10.620 -4.796 4.374 1.00 95.69 83 ALA A CA 1
ATOM 681 C C . ALA A 1 83 ? -10.366 -6.236 4.844 1.00 95.69 83 ALA A C 1
ATOM 683 O O . ALA A 1 83 ? -10.703 -6.620 5.964 1.00 95.69 83 ALA A O 1
ATOM 684 N N . THR A 1 84 ? -9.714 -7.030 3.996 1.00 95.25 84 THR A N 1
ATOM 685 C CA . THR A 1 84 ? -9.193 -8.348 4.371 1.00 95.25 84 THR A CA 1
ATOM 686 C C . THR A 1 84 ? -7.783 -8.185 4.912 1.00 95.25 84 THR A C 1
ATOM 688 O O . THR A 1 84 ? -6.936 -7.571 4.263 1.00 95.25 84 THR A O 1
ATOM 691 N N . VAL A 1 85 ? -7.528 -8.734 6.097 1.00 94.62 85 VAL A N 1
ATOM 692 C CA . VAL A 1 85 ? -6.235 -8.614 6.771 1.00 94.62 85 VAL A CA 1
ATOM 693 C C . VAL A 1 85 ? -5.751 -9.996 7.167 1.00 94.62 85 VAL A C 1
ATOM 695 O O . VAL A 1 85 ? -6.503 -10.806 7.706 1.00 94.62 85 VAL A O 1
ATOM 698 N N . THR A 1 86 ? -4.487 -10.273 6.877 1.00 92.88 86 THR A N 1
ATOM 699 C CA . THR A 1 86 ? -3.828 -11.531 7.216 1.00 92.88 86 THR A CA 1
ATOM 700 C C . THR A 1 86 ? -2.419 -11.210 7.678 1.00 92.88 86 THR A C 1
ATOM 702 O O . THR A 1 86 ? -1.711 -10.460 7.005 1.00 92.88 86 THR A O 1
ATOM 705 N N . MET A 1 87 ? -2.014 -11.765 8.820 1.00 90.75 87 MET A N 1
ATOM 706 C CA . MET A 1 87 ? -0.613 -11.704 9.221 1.00 90.75 87 MET A CA 1
ATOM 707 C C . MET A 1 87 ? 0.215 -12.586 8.309 1.00 90.75 87 MET A C 1
ATOM 709 O O . MET A 1 87 ? -0.083 -13.764 8.122 1.00 90.75 87 MET A O 1
ATOM 713 N N . MET A 1 88 ? 1.278 -12.005 7.775 1.00 86.75 88 MET A N 1
ATOM 714 C CA . MET A 1 88 ? 2.297 -12.740 7.049 1.00 86.75 88 MET A CA 1
ATOM 715 C C . MET A 1 88 ? 3.456 -12.969 8.012 1.00 86.75 88 MET A C 1
ATOM 717 O O . MET A 1 88 ? 3.933 -12.015 8.631 1.00 86.75 88 MET A O 1
ATOM 721 N N . ALA A 1 89 ? 3.912 -14.217 8.142 1.00 81.19 89 ALA A N 1
ATOM 722 C CA . ALA A 1 89 ? 5.160 -14.495 8.844 1.00 81.19 89 ALA A CA 1
ATOM 723 C C . ALA A 1 89 ? 6.273 -13.648 8.210 1.00 81.19 89 ALA A C 1
ATOM 725 O O . ALA A 1 89 ? 6.330 -13.531 6.982 1.00 81.19 89 ALA A O 1
ATOM 726 N N . GLY A 1 90 ? 7.114 -13.027 9.044 1.00 63.41 90 GLY A N 1
ATOM 727 C CA . GLY A 1 90 ? 8.209 -12.181 8.576 1.00 63.41 90 GLY A CA 1
ATOM 728 C C . GLY A 1 90 ? 9.000 -12.915 7.500 1.00 63.41 90 GLY A C 1
ATOM 729 O O . GLY A 1 90 ? 9.478 -14.025 7.729 1.00 63.41 90 GLY A O 1
ATOM 730 N N . ALA A 1 91 ? 9.071 -12.328 6.304 1.00 52.97 91 ALA A N 1
ATOM 731 C CA . ALA A 1 91 ? 9.840 -12.903 5.217 1.00 52.97 91 ALA A CA 1
ATOM 732 C C . ALA A 1 91 ? 11.287 -13.017 5.701 1.00 52.97 91 ALA A C 1
ATOM 734 O O . ALA A 1 91 ? 11.915 -11.998 5.994 1.00 52.97 91 ALA A O 1
ATOM 735 N N . ASN A 1 92 ? 11.793 -14.247 5.822 1.00 42.56 92 ASN A N 1
ATOM 736 C CA . ASN A 1 92 ? 13.219 -14.479 5.995 1.00 42.56 92 ASN A CA 1
ATOM 737 C C . ASN A 1 92 ? 13.926 -13.670 4.908 1.00 42.56 92 ASN A C 1
ATOM 739 O O . ASN A 1 92 ? 13.673 -13.871 3.719 1.00 42.56 92 ASN A O 1
ATOM 743 N N . ALA A 1 93 ? 14.714 -12.688 5.340 1.00 35.62 93 ALA A N 1
ATOM 744 C CA . ALA A 1 93 ? 15.492 -11.852 4.453 1.00 35.62 93 ALA A CA 1
ATOM 745 C C . ALA A 1 93 ? 16.396 -12.764 3.611 1.00 35.62 93 ALA A C 1
ATOM 747 O O . ALA A 1 93 ? 17.231 -13.481 4.162 1.00 35.62 93 ALA A O 1
ATOM 748 N N . PHE A 1 94 ? 16.182 -12.752 2.296 1.00 39.34 94 PHE A N 1
ATOM 749 C CA . PHE A 1 94 ? 17.105 -13.281 1.296 1.00 39.34 94 PHE A CA 1
ATOM 750 C C . PHE A 1 94 ? 17.737 -12.105 0.554 1.00 39.34 94 PHE A C 1
ATOM 752 O O . PHE A 1 94 ? 16.968 -11.237 0.063 1.00 39.34 94 PHE A O 1
#

Sequence (94 aa):
MINSANGPECSGRRTQYLHRPVEFADKTGLIIRLVYYPPYHSKYNAIERFWAGLEKSWNGYLLDSEETVLKRASNFIWKGVQATVTMMAGANAF